Protein AF-A0A966R3Y2-F1 (afdb_monomer_lite)

Structure (mmCIF, N/CA/C/O backbone):
data_AF-A0A966R3Y2-F1
#
_entry.id   AF-A0A966R3Y2-F1
#
loop_
_atom_site.group_PDB
_atom_site.id
_atom_site.type_symbol
_atom_site.label_atom_id
_atom_site.label_alt_id
_atom_site.label_comp_id
_atom_site.label_asym_id
_atom_site.label_entity_id
_atom_site.label_seq_id
_atom_site.pdbx_PDB_ins_code
_atom_site.Cartn_x
_atom_site.Cartn_y
_atom_site.Cartn_z
_atom_site.occupancy
_atom_site.B_iso_or_equiv
_atom_site.auth_seq_id
_atom_site.auth_comp_id
_atom_site.auth_asym_id
_atom_site.auth_atom_id
_atom_site.pdbx_PDB_model_num
ATOM 1 N N . MET A 1 1 ? -14.633 0.703 38.670 1.00 47.56 1 MET A N 1
ATOM 2 C CA . MET A 1 1 ? -14.724 -0.173 37.484 1.00 47.56 1 MET A CA 1
ATOM 3 C C . MET A 1 1 ? -14.757 0.740 36.272 1.00 47.56 1 MET A C 1
ATOM 5 O O . MET A 1 1 ? -15.762 1.401 36.056 1.00 47.56 1 MET A O 1
ATOM 9 N N . SER A 1 2 ? -13.632 0.906 35.584 1.00 54.31 2 SER A N 1
ATOM 10 C CA . SER A 1 2 ? -13.563 1.697 34.354 1.00 54.31 2 SER A CA 1
ATOM 11 C C . SER A 1 2 ? -14.226 0.900 33.233 1.00 54.31 2 SER A C 1
ATOM 13 O O . SER A 1 2 ? -13.902 -0.268 33.028 1.00 54.31 2 SER A O 1
ATOM 15 N N . GLN A 1 3 ? -15.190 1.514 32.551 1.00 48.25 3 GLN A N 1
ATOM 16 C CA . GLN A 1 3 ? -15.801 0.936 31.357 1.00 48.25 3 GLN A CA 1
ATOM 17 C C . GLN A 1 3 ? -14.716 0.705 30.288 1.00 48.25 3 GLN A C 1
ATOM 19 O O . GLN A 1 3 ? -13.790 1.519 30.192 1.00 48.25 3 GLN A O 1
ATOM 24 N N . PRO A 1 4 ? -14.788 -0.383 29.500 1.00 54.94 4 PRO A N 1
ATOM 25 C CA . PRO A 1 4 ? -13.902 -0.557 28.358 1.00 54.94 4 PRO A CA 1
ATOM 26 C C . PRO A 1 4 ? -14.161 0.588 27.374 1.00 54.94 4 PRO A C 1
ATOM 28 O O . PRO A 1 4 ? -15.267 0.748 26.864 1.00 54.94 4 PRO A O 1
ATOM 31 N N . VAL A 1 5 ? -13.151 1.426 27.156 1.00 61.38 5 VAL A N 1
ATOM 32 C CA . VAL A 1 5 ? -13.202 2.483 26.145 1.00 61.38 5 VAL A CA 1
ATOM 33 C C . VAL A 1 5 ? -13.113 1.790 24.792 1.00 61.38 5 VAL A C 1
ATOM 35 O O . VAL A 1 5 ? -12.074 1.210 24.472 1.00 61.38 5 VAL A O 1
ATOM 38 N N . GLU A 1 6 ? -14.198 1.803 24.018 1.00 59.84 6 GLU A N 1
ATOM 39 C CA . GLU A 1 6 ? -14.140 1.298 22.649 1.00 59.84 6 GLU A CA 1
ATOM 40 C C . GLU A 1 6 ? -13.102 2.109 21.859 1.00 59.84 6 GLU A C 1
ATOM 42 O O . GLU A 1 6 ? -13.111 3.345 21.914 1.00 59.84 6 GLU A O 1
ATOM 47 N N . PRO A 1 7 ? -12.154 1.450 21.167 1.00 60.66 7 PRO A N 1
ATOM 48 C CA . PRO A 1 7 ? -11.123 2.161 20.434 1.00 60.66 7 PRO A CA 1
ATOM 49 C C . PRO A 1 7 ? -11.785 2.986 19.330 1.00 60.66 7 PRO A C 1
ATOM 51 O O 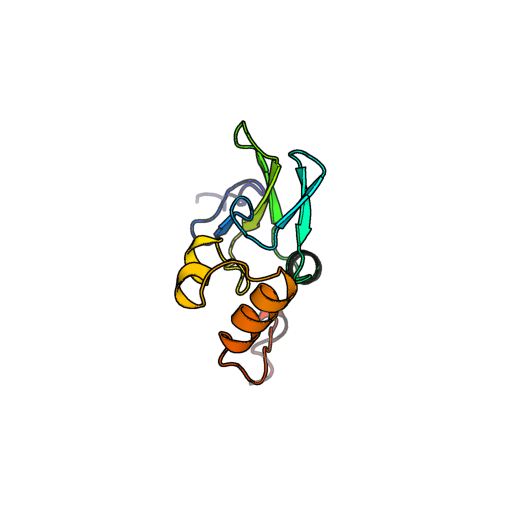. PRO A 1 7 ? -12.470 2.444 18.466 1.00 60.66 7 PRO A O 1
ATOM 54 N N . ASN A 1 8 ? -11.571 4.305 19.355 1.00 68.25 8 ASN A N 1
ATOM 55 C CA . ASN A 1 8 ? -12.058 5.198 18.308 1.00 68.25 8 ASN A CA 1
ATOM 56 C C . ASN A 1 8 ? -11.574 4.661 16.941 1.00 68.25 8 ASN A C 1
ATOM 58 O O . ASN A 1 8 ? -10.359 4.482 16.781 1.00 68.25 8 ASN A O 1
ATOM 62 N N . PRO A 1 9 ? -12.480 4.425 15.969 1.00 68.19 9 PRO A N 1
ATOM 63 C CA . PRO A 1 9 ? -12.156 3.801 14.682 1.00 68.19 9 PRO A CA 1
ATOM 64 C C . PRO A 1 9 ? -11.098 4.572 13.878 1.00 68.19 9 PRO A C 1
ATOM 66 O O . PRO A 1 9 ? -10.416 3.985 13.041 1.00 68.19 9 PRO A O 1
ATOM 69 N N . ASN A 1 10 ? -10.900 5.856 14.186 1.00 76.94 10 ASN A N 1
ATOM 70 C CA . ASN A 1 10 ? -9.913 6.729 13.553 1.00 76.94 10 ASN A CA 1
ATOM 71 C C . ASN A 1 10 ? -8.574 6.793 14.311 1.00 76.94 10 ASN A C 1
ATOM 73 O O . ASN A 1 10 ? -7.703 7.593 13.974 1.00 76.94 10 ASN A O 1
ATOM 77 N N . THR A 1 11 ? -8.373 5.958 15.335 1.00 89.75 11 THR A N 1
ATOM 78 C CA . THR A 1 11 ? -7.096 5.896 16.057 1.00 89.75 11 THR A CA 1
ATOM 79 C C . THR A 1 11 ? -6.090 5.055 15.285 1.00 89.75 11 THR A C 1
ATOM 81 O O . THR A 1 11 ? -6.253 3.843 15.116 1.00 89.75 11 THR A O 1
ATOM 84 N N . ILE A 1 12 ? -4.995 5.682 14.859 1.00 92.06 12 ILE A N 1
ATOM 85 C CA . ILE A 1 12 ? -3.879 4.980 14.227 1.00 92.06 12 ILE A CA 1
ATOM 86 C C . ILE A 1 12 ? -3.122 4.196 15.306 1.00 92.06 12 ILE A C 1
ATOM 88 O O . ILE A 1 12 ? -2.499 4.758 16.204 1.00 92.06 12 ILE A O 1
ATOM 92 N N . SER A 1 13 ? -3.170 2.870 15.221 1.00 91.62 13 SER A N 1
ATOM 93 C CA . SER A 1 13 ? -2.436 1.972 16.111 1.00 91.62 13 SER A CA 1
ATOM 94 C C . SER A 1 13 ? -0.927 2.085 15.890 1.00 91.62 13 SER A C 1
ATOM 96 O O . SER A 1 13 ? -0.450 2.427 14.809 1.00 91.62 13 SER A O 1
ATOM 98 N N . ARG A 1 14 ? -0.133 1.704 16.895 1.00 91.88 14 ARG A N 1
ATOM 99 C CA . ARG A 1 14 ? 1.336 1.677 16.787 1.00 91.88 14 ARG A CA 1
ATOM 100 C C . ARG A 1 14 ? 1.834 0.805 15.624 1.00 91.88 14 ARG A C 1
ATOM 102 O O . ARG A 1 14 ? 2.856 1.109 15.010 1.00 91.88 14 ARG A O 1
ATOM 109 N N . ILE A 1 15 ? 1.120 -0.276 15.311 1.00 91.62 15 ILE A N 1
ATOM 110 C CA . ILE A 1 15 ? 1.426 -1.159 14.184 1.00 91.62 15 ILE A CA 1
ATOM 111 C C . ILE A 1 15 ? 0.553 -0.749 13.004 1.00 91.62 15 ILE A C 1
ATOM 113 O O . ILE A 1 15 ? -0.528 -1.276 12.806 1.00 91.62 15 ILE A O 1
ATOM 117 N N . HIS A 1 16 ? 1.039 0.159 12.172 1.00 95.12 16 HIS A N 1
ATOM 118 C CA . HIS A 1 16 ? 0.327 0.549 10.958 1.00 95.12 16 HIS A CA 1
ATOM 119 C C . HIS A 1 16 ? 1.269 0.615 9.757 1.00 95.12 16 HIS A C 1
ATOM 121 O O . HIS A 1 16 ? 2.499 0.570 9.899 1.00 95.12 16 HIS A O 1
ATOM 127 N N . THR A 1 17 ? 0.691 0.724 8.566 1.00 96.44 17 THR A N 1
ATOM 128 C CA . THR A 1 17 ? 1.413 1.079 7.340 1.00 96.44 17 THR A CA 1
ATOM 129 C C . THR A 1 17 ? 0.699 2.226 6.653 1.00 96.44 17 THR A C 1
ATOM 131 O O . THR A 1 17 ? -0.427 2.044 6.202 1.00 96.44 17 THR A O 1
ATOM 134 N N . ALA A 1 18 ? 1.360 3.375 6.537 1.00 97.06 18 ALA A N 1
ATOM 135 C CA . ALA A 1 18 ? 0.893 4.468 5.695 1.00 97.06 18 ALA A CA 1
ATOM 136 C C . ALA A 1 18 ? 1.307 4.214 4.240 1.00 97.06 18 ALA A C 1
ATOM 138 O O . ALA A 1 18 ? 2.485 3.992 3.955 1.00 97.06 18 ALA A O 1
ATOM 139 N N . CYS A 1 19 ? 0.353 4.237 3.312 1.00 97.38 19 CYS A N 1
ATOM 140 C CA . CYS A 1 19 ? 0.622 3.983 1.899 1.00 97.38 19 CYS A CA 1
ATOM 141 C C . CYS A 1 19 ? 1.292 5.156 1.168 1.00 97.38 19 CYS A C 1
ATOM 143 O O . CYS A 1 19 ? 1.807 4.922 0.077 1.00 97.38 19 CYS A O 1
ATOM 145 N N . LYS A 1 20 ? 1.349 6.356 1.771 1.00 96.88 20 LYS A N 1
ATOM 146 C CA . LYS A 1 20 ? 1.808 7.612 1.146 1.00 96.88 20 LYS A CA 1
ATOM 147 C C . LYS A 1 20 ? 3.052 7.483 0.261 1.00 96.88 20 LYS A C 1
ATOM 149 O O . LYS A 1 20 ? 3.091 7.988 -0.855 1.00 96.88 20 LYS A O 1
ATOM 154 N N . GLU A 1 21 ? 4.086 6.826 0.774 1.00 96.62 21 GLU A N 1
ATOM 155 C CA . GLU A 1 21 ? 5.398 6.740 0.114 1.00 96.62 21 GLU A CA 1
ATOM 156 C C . GLU A 1 21 ? 5.640 5.392 -0.579 1.00 96.62 21 GLU A C 1
ATOM 158 O O . GLU A 1 21 ? 6.766 5.064 -0.964 1.00 96.62 21 GLU A O 1
ATOM 163 N N . CYS A 1 22 ? 4.599 4.570 -0.701 1.00 97.69 22 CYS A N 1
ATOM 164 C CA . CYS A 1 22 ? 4.699 3.290 -1.375 1.00 97.69 22 CYS A CA 1
ATOM 165 C C . CYS A 1 22 ? 4.810 3.507 -2.885 1.00 97.69 22 CYS A C 1
ATOM 167 O O . CYS A 1 22 ? 3.942 4.132 -3.487 1.00 97.69 22 CYS A O 1
ATOM 169 N N . VAL A 1 23 ? 5.812 2.902 -3.524 1.00 97.12 23 VAL A N 1
ATOM 170 C CA . VAL A 1 23 ? 5.969 2.944 -4.990 1.00 97.12 23 VAL A CA 1
ATOM 171 C C . VAL A 1 23 ? 4.788 2.314 -5.736 1.00 97.12 23 VAL A C 1
ATOM 173 O O . VAL A 1 23 ? 4.570 2.593 -6.908 1.00 97.12 23 VAL A O 1
ATOM 176 N N . PHE A 1 24 ? 4.036 1.446 -5.059 1.00 97.50 24 PHE A N 1
ATOM 177 C CA . PHE A 1 24 ? 2.887 0.744 -5.620 1.00 97.50 24 PHE A CA 1
ATOM 178 C C . PHE A 1 24 ? 1.556 1.421 -5.288 1.00 97.50 24 PHE A C 1
ATOM 180 O O . PHE A 1 24 ? 0.514 0.830 -5.557 1.00 97.50 24 PHE A O 1
ATOM 187 N N . ALA A 1 25 ? 1.550 2.583 -4.632 1.00 97.50 25 ALA A N 1
ATOM 188 C CA . ALA A 1 25 ? 0.319 3.330 -4.408 1.00 97.50 25 ALA A CA 1
ATOM 189 C C . ALA A 1 25 ? -0.103 4.023 -5.710 1.00 97.50 25 ALA A C 1
ATOM 191 O O . ALA A 1 25 ? 0.692 4.724 -6.332 1.00 97.50 25 ALA A O 1
ATOM 192 N N . LEU A 1 26 ? -1.354 3.805 -6.117 1.00 97.44 26 LEU A N 1
ATOM 193 C CA . LEU A 1 26 ? -1.945 4.458 -7.281 1.00 97.44 26 LEU A CA 1
ATOM 194 C C . LEU A 1 26 ? -2.599 5.753 -6.848 1.00 97.44 26 LEU A C 1
ATOM 196 O O . LEU A 1 26 ? -3.453 5.723 -5.962 1.00 97.44 26 LEU A O 1
ATOM 200 N N . TYR A 1 27 ? -2.229 6.849 -7.496 1.00 97.19 27 TYR A N 1
ATOM 201 C CA . TYR A 1 27 ? -2.781 8.171 -7.242 1.00 97.19 27 TYR A CA 1
ATOM 202 C C . TYR A 1 27 ? -3.515 8.685 -8.474 1.00 97.19 27 TYR A C 1
ATOM 204 O O . TYR A 1 27 ? -3.008 8.567 -9.588 1.00 97.19 27 TYR A O 1
ATOM 212 N N . ASN A 1 28 ? -4.687 9.268 -8.246 1.00 97.19 28 ASN A N 1
ATOM 213 C CA . ASN A 1 28 ? -5.296 10.219 -9.161 1.00 97.19 28 ASN A CA 1
ATOM 214 C C . ASN A 1 28 ? -5.086 11.605 -8.543 1.00 97.19 28 ASN A C 1
ATOM 216 O O . ASN A 1 28 ?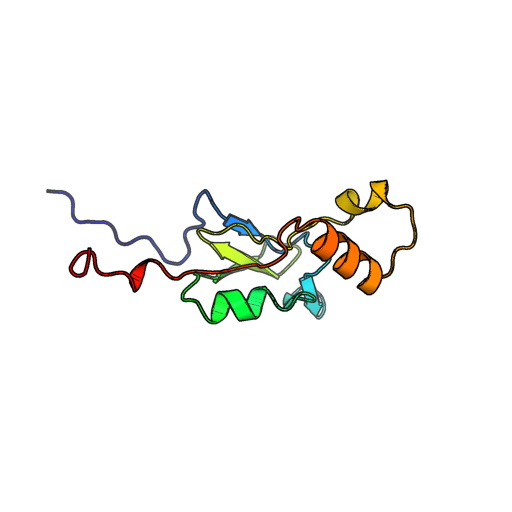 -5.586 11.871 -7.450 1.00 97.19 28 ASN A O 1
ATOM 220 N N . ASP A 1 29 ? -4.260 12.431 -9.178 1.00 95.94 29 ASP A N 1
ATOM 221 C CA . ASP A 1 29 ? -3.718 13.665 -8.603 1.00 95.94 29 ASP A CA 1
ATOM 222 C C . ASP A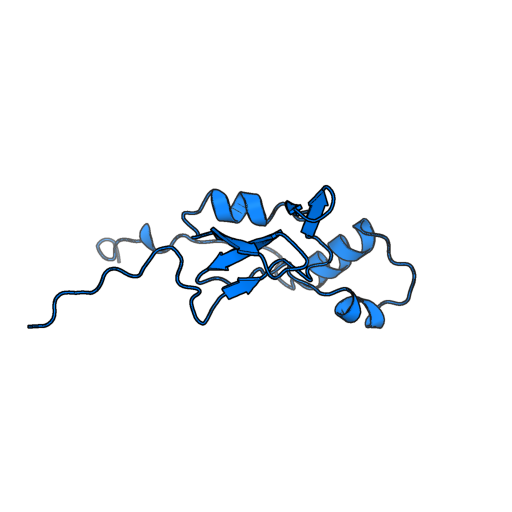 1 29 ? -3.068 13.449 -7.221 1.00 95.94 29 ASP A C 1
ATOM 224 O O . ASP A 1 29 ? -1.979 12.877 -7.107 1.00 95.94 29 ASP A O 1
ATOM 228 N N . LYS A 1 30 ? -3.729 13.912 -6.156 1.00 96.50 30 LYS A N 1
ATOM 229 C CA . LYS A 1 30 ? -3.263 13.840 -4.763 1.00 96.50 30 LYS A CA 1
ATOM 230 C C . LYS A 1 30 ? -3.944 12.744 -3.952 1.00 96.50 30 LYS A C 1
ATOM 232 O O . LYS A 1 30 ? -3.518 12.484 -2.826 1.00 96.50 30 LYS A O 1
ATOM 237 N N . THR A 1 31 ? -4.945 12.081 -4.520 1.00 97.75 31 THR A N 1
ATOM 238 C CA . THR A 1 31 ? -5.765 11.097 -3.819 1.00 97.75 31 THR A CA 1
ATOM 239 C C . THR A 1 31 ? -5.369 9.692 -4.225 1.00 97.75 31 THR A C 1
ATOM 241 O O . THR A 1 31 ? -5.348 9.341 -5.408 1.00 97.75 31 THR A O 1
ATOM 244 N N . GLN A 1 32 ? -5.030 8.863 -3.240 1.00 98.06 32 GLN A N 1
ATOM 245 C CA . GLN A 1 32 ? -4.750 7.462 -3.490 1.00 98.06 32 GLN A CA 1
ATOM 246 C C . GLN A 1 32 ? -6.045 6.743 -3.876 1.00 98.06 32 GLN A C 1
ATOM 248 O O . GLN A 1 32 ? -6.981 6.668 -3.089 1.00 98.06 32 GLN A O 1
ATOM 253 N N . VAL A 1 33 ? -6.068 6.146 -5.063 1.00 97.12 33 VAL A N 1
ATOM 254 C CA . VAL A 1 33 ? -7.224 5.407 -5.594 1.00 97.12 33 VAL A CA 1
ATOM 255 C C . VAL A 1 33 ? -7.021 3.893 -5.569 1.00 97.12 33 VAL A C 1
ATOM 257 O O . VAL A 1 33 ? -7.976 3.138 -5.724 1.00 97.12 33 VAL A O 1
ATOM 260 N N . GLY A 1 34 ? -5.790 3.413 -5.353 1.00 96.56 34 GLY A N 1
ATOM 261 C CA . GLY 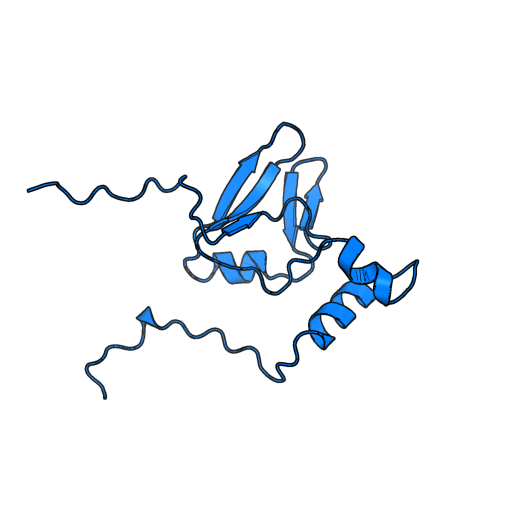A 1 34 ? -5.531 1.975 -5.377 1.00 96.56 34 GLY A CA 1
ATOM 262 C C . GLY A 1 34 ? -4.112 1.536 -5.033 1.00 96.56 34 GLY A C 1
ATOM 263 O O . GLY A 1 34 ? -3.313 2.268 -4.434 1.00 96.56 34 GLY A O 1
ATOM 264 N N . CYS A 1 35 ? -3.809 0.290 -5.401 1.00 97.12 35 CYS A N 1
ATOM 265 C CA . CYS A 1 35 ? -2.505 -0.332 -5.218 1.00 97.12 35 CYS A CA 1
ATOM 266 C C . CYS A 1 35 ? -2.153 -1.251 -6.394 1.00 97.12 35 CYS A C 1
ATOM 268 O O . CYS A 1 35 ? -2.857 -2.219 -6.661 1.00 97.12 35 CYS A O 1
ATOM 270 N N . GLU A 1 36 ? -0.996 -1.026 -7.005 1.00 96.38 36 GLU A N 1
ATOM 271 C CA . GLU A 1 36 ? -0.457 -1.788 -8.138 1.00 96.38 36 GLU A CA 1
ATOM 272 C C . GLU A 1 36 ? -0.186 -3.271 -7.841 1.00 96.38 36 GLU A C 1
ATOM 274 O O . GLU A 1 36 ? -0.114 -4.100 -8.747 1.00 96.38 36 GLU A O 1
ATOM 279 N N . MET A 1 37 ? -0.034 -3.632 -6.564 1.00 93.56 37 MET A N 1
ATOM 280 C CA . MET A 1 37 ? 0.089 -5.031 -6.133 1.00 93.56 37 MET A CA 1
ATOM 281 C C . MET A 1 37 ? -1.266 -5.684 -5.803 1.00 93.56 37 MET A C 1
ATOM 283 O O . MET A 1 37 ? -1.300 -6.847 -5.394 1.00 93.56 37 MET A O 1
ATOM 287 N N . GLY A 1 38 ? -2.374 -4.936 -5.874 1.00 93.44 38 GLY A N 1
ATOM 288 C CA . GLY A 1 38 ? -3.711 -5.394 -5.477 1.00 93.44 38 GLY A CA 1
ATOM 289 C C . GLY A 1 38 ? -3.834 -5.771 -3.993 1.00 93.44 38 GLY A C 1
ATOM 290 O O . GLY A 1 38 ? -4.780 -6.444 -3.592 1.00 93.44 38 GLY A O 1
ATOM 291 N N . LEU A 1 39 ? -2.858 -5.402 -3.153 1.00 92.19 39 LEU A N 1
ATOM 292 C CA . LEU A 1 39 ? -2.844 -5.775 -1.733 1.00 92.19 39 LEU A CA 1
ATOM 293 C C . LEU A 1 39 ? -3.875 -4.988 -0.922 1.00 92.19 39 LEU A C 1
ATOM 295 O O . LEU A 1 39 ? -4.440 -5.533 0.020 1.00 92.19 39 LEU A O 1
ATOM 299 N N . LEU A 1 40 ? -4.138 -3.733 -1.297 1.00 93.12 40 LEU A N 1
ATOM 300 C CA . LEU A 1 40 ? -5.125 -2.894 -0.619 1.00 93.12 40 LEU A CA 1
ATOM 301 C C . LEU A 1 40 ? -6.519 -3.539 -0.646 1.00 93.12 40 LEU A C 1
ATOM 303 O O . LEU A 1 40 ? -7.139 -3.684 0.404 1.00 93.12 40 LEU A O 1
ATOM 307 N N . ASP A 1 41 ? -6.963 -4.013 -1.811 1.00 91.88 41 ASP A N 1
ATOM 308 C CA . ASP A 1 41 ? -8.271 -4.663 -1.962 1.00 91.88 41 ASP A CA 1
ATOM 309 C C . ASP A 1 41 ? -8.329 -6.006 -1.226 1.00 91.88 41 ASP A C 1
ATOM 311 O O . ASP A 1 41 ? -9.320 -6.329 -0.567 1.00 91.88 41 ASP A O 1
ATOM 315 N N . LYS A 1 42 ? -7.220 -6.758 -1.230 1.00 90.06 42 LYS A N 1
ATOM 316 C CA . LYS A 1 42 ? -7.092 -7.976 -0.416 1.00 90.06 42 LYS A CA 1
ATOM 317 C C . LYS A 1 42 ? -7.264 -7.675 1.073 1.00 90.06 42 LYS A C 1
ATOM 319 O O . LYS A 1 42 ? -7.945 -8.437 1.756 1.00 90.06 42 LYS A O 1
ATOM 324 N N . TYR A 1 43 ? -6.705 -6.576 1.582 1.00 90.06 43 TYR A N 1
ATOM 325 C CA . TYR A 1 43 ? -6.895 -6.177 2.979 1.00 90.06 43 TYR A CA 1
ATOM 326 C C . TYR A 1 43 ? -8.322 -5.696 3.272 1.00 90.06 43 TYR A C 1
ATOM 328 O O . TYR A 1 43 ? -8.873 -6.108 4.293 1.00 90.06 43 TYR A O 1
ATOM 336 N N . LYS A 1 44 ? -8.950 -4.930 2.364 1.00 86.62 44 LYS A N 1
ATOM 337 C CA . LYS A 1 44 ? -10.370 -4.534 2.469 1.00 86.62 44 LYS A CA 1
ATOM 338 C C . LYS A 1 44 ? -11.286 -5.752 2.648 1.00 86.62 44 LYS A C 1
ATOM 340 O O . LYS A 1 44 ? -12.166 -5.739 3.497 1.00 86.62 44 LYS A O 1
ATOM 345 N N . SER A 1 45 ? -11.024 -6.845 1.926 1.00 84.31 45 SER A N 1
ATOM 346 C CA . SER A 1 45 ? -11.825 -8.081 2.007 1.00 84.31 45 SER A CA 1
ATOM 347 C C . SER A 1 45 ? -11.680 -8.889 3.313 1.00 84.31 45 SER A C 1
ATOM 349 O O . SER A 1 45 ? -12.372 -9.891 3.492 1.00 84.31 45 SER A O 1
ATOM 351 N N . LYS A 1 46 ? -10.759 -8.514 4.214 1.00 77.94 46 LYS A N 1
ATOM 352 C CA . LYS A 1 46 ? -10.340 -9.323 5.378 1.00 77.94 46 LYS A CA 1
ATOM 353 C C . LYS A 1 46 ? -10.515 -8.605 6.719 1.00 77.94 46 LYS A C 1
ATOM 355 O O . LYS A 1 46 ? -9.677 -8.788 7.601 1.00 77.94 46 LYS A O 1
ATOM 360 N N . ASP A 1 47 ? -11.555 -7.780 6.861 1.00 76.50 47 ASP A N 1
ATOM 361 C CA . ASP A 1 47 ? -11.877 -7.077 8.120 1.00 76.50 47 ASP A CA 1
ATOM 362 C C . ASP A 1 47 ? -10.678 -6.271 8.676 1.00 76.50 47 ASP A C 1
ATOM 364 O O . ASP A 1 47 ? -10.461 -6.146 9.878 1.00 76.50 47 ASP A O 1
ATOM 368 N N . THR A 1 48 ? -9.806 -5.782 7.783 1.00 82.69 48 THR A N 1
ATOM 369 C CA . THR A 1 48 ? -8.684 -4.923 8.175 1.00 82.69 48 THR A CA 1
ATOM 370 C C . THR A 1 48 ? -9.175 -3.486 8.200 1.00 82.69 48 THR A C 1
ATOM 372 O O . THR A 1 48 ? -9.649 -2.984 7.184 1.00 82.69 48 THR A O 1
ATOM 375 N N . THR A 1 49 ? -9.015 -2.810 9.336 1.00 90.62 49 THR A N 1
ATOM 376 C CA . THR A 1 49 ? -9.319 -1.384 9.46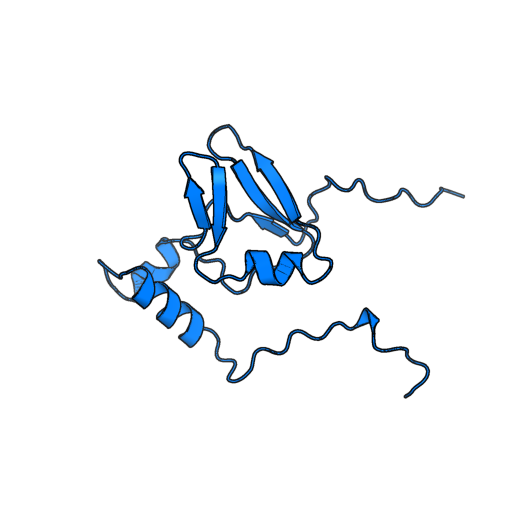2 1.00 90.62 49 THR A CA 1
ATOM 377 C C . THR A 1 49 ? -8.384 -0.578 8.563 1.00 90.62 49 THR A C 1
ATOM 379 O O . THR A 1 49 ? -7.165 -0.564 8.759 1.00 90.62 49 THR A O 1
ATOM 382 N N . ILE A 1 50 ? -8.957 0.080 7.561 1.00 93.44 50 ILE A N 1
ATOM 383 C CA . ILE A 1 50 ? -8.248 0.970 6.647 1.00 93.44 50 ILE A CA 1
ATOM 384 C C . ILE A 1 50 ? -8.756 2.377 6.915 1.00 93.44 50 ILE A C 1
ATOM 386 O O . ILE A 1 50 ? -9.954 2.622 6.827 1.00 93.44 50 ILE A O 1
ATOM 390 N N . ILE A 1 51 ? -7.840 3.267 7.278 1.00 95.19 51 ILE A N 1
ATOM 391 C CA . ILE A 1 51 ? -8.138 4.661 7.605 1.00 95.19 51 ILE A CA 1
ATOM 392 C C . ILE A 1 51 ? -7.732 5.520 6.411 1.00 95.19 51 ILE A C 1
ATOM 394 O O . ILE A 1 51 ? -6.646 5.340 5.859 1.00 95.19 51 ILE A O 1
ATOM 398 N N . GLU A 1 52 ? -8.594 6.447 6.020 1.00 95.50 52 GLU A N 1
ATOM 399 C CA . GLU A 1 52 ? -8.263 7.512 5.075 1.00 95.50 52 GLU A CA 1
ATOM 400 C C . GLU A 1 52 ? -7.577 8.644 5.840 1.00 95.50 52 GLU A C 1
ATOM 402 O O . GLU A 1 52 ? -8.074 9.103 6.868 1.00 95.50 52 GLU A O 1
ATOM 407 N N . ALA A 1 53 ? -6.398 9.052 5.382 1.00 95.44 53 ALA A N 1
ATOM 408 C CA . ALA A 1 53 ? -5.593 10.079 6.024 1.00 95.44 53 ALA A CA 1
ATOM 409 C C . ALA A 1 53 ? -5.160 11.134 5.009 1.00 95.44 53 ALA A C 1
ATOM 411 O O . ALA A 1 53 ? -4.946 10.828 3.838 1.00 95.44 53 ALA A O 1
ATOM 412 N N . TYR A 1 54 ? -4.991 12.361 5.489 1.00 95.81 54 TYR A N 1
ATOM 413 C CA . TYR A 1 54 ? -4.510 13.499 4.719 1.00 95.81 54 TYR A CA 1
ATOM 414 C C . TYR A 1 54 ? -3.419 14.216 5.510 1.00 95.81 54 TYR A C 1
ATOM 416 O O . TYR A 1 54 ? -3.571 14.420 6.714 1.00 95.81 54 TYR A O 1
ATOM 424 N N . ASP A 1 55 ? -2.325 14.585 4.847 1.00 93.62 55 ASP A N 1
ATOM 425 C CA . ASP A 1 55 ? -1.189 15.262 5.482 1.00 93.62 55 ASP A CA 1
ATOM 426 C C . ASP A 1 55 ? -0.793 16.571 4.790 1.00 93.62 55 ASP A C 1
ATOM 428 O O . ASP A 1 55 ? 0.388 16.857 4.620 1.00 93.62 55 ASP A O 1
ATOM 432 N N . GLU A 1 56 ? -1.790 17.352 4.364 1.00 94.50 56 GLU A N 1
ATOM 433 C CA . GLU A 1 56 ? -1.643 18.644 3.657 1.00 94.50 56 GLU A CA 1
ATOM 434 C C . GLU A 1 56 ? -1.077 18.543 2.229 1.00 94.50 56 GLU A C 1
ATOM 436 O O . GLU A 1 56 ? -1.237 19.456 1.416 1.00 94.50 56 GLU A O 1
ATOM 441 N N . ASP A 1 57 ? -0.466 17.410 1.888 1.00 94.81 57 ASP A N 1
ATOM 442 C CA . ASP A 1 57 ? 0.058 17.118 0.560 1.00 94.81 57 ASP A CA 1
ATOM 443 C C . ASP A 1 57 ? -0.823 16.107 -0.181 1.00 94.81 57 ASP A C 1
ATOM 445 O O . ASP A 1 57 ? -1.294 16.403 -1.284 1.00 94.81 57 ASP A O 1
ATOM 449 N N . LYS A 1 58 ? -1.070 14.933 0.419 1.00 96.56 58 LYS A N 1
ATOM 450 C CA . LYS A 1 58 ? -1.763 13.812 -0.237 1.00 96.56 58 LYS A CA 1
ATOM 451 C C . LYS A 1 58 ? -2.800 13.163 0.661 1.00 96.56 58 LYS A C 1
ATOM 453 O O . LYS A 1 58 ? -2.617 13.085 1.872 1.00 96.56 58 LYS A O 1
ATOM 458 N N . GLU A 1 59 ? -3.834 12.613 0.036 1.00 97.88 59 GLU A N 1
ATOM 459 C CA . GLU A 1 59 ? -4.787 11.704 0.670 1.00 97.88 59 GLU A CA 1
ATOM 460 C C . GLU A 1 59 ? -4.355 10.262 0.398 1.00 97.88 59 GLU A C 1
ATOM 462 O O . GLU A 1 59 ? -4.078 9.878 -0.742 1.00 97.88 59 GLU A O 1
ATOM 467 N N . PHE A 1 60 ? -4.245 9.448 1.440 1.00 97.88 60 PHE A N 1
ATOM 468 C CA . PHE A 1 60 ? -3.727 8.090 1.339 1.00 97.88 60 PHE A CA 1
ATOM 469 C C . PHE A 1 60 ? -4.352 7.158 2.364 1.00 97.88 60 PHE A C 1
ATOM 471 O O . PHE A 1 60 ? -4.893 7.568 3.388 1.00 97.88 60 PHE A O 1
ATOM 478 N N . TYR A 1 61 ? -4.223 5.863 2.099 1.00 97.19 61 TYR A N 1
ATOM 479 C CA . TYR A 1 61 ? -4.714 4.839 3.004 1.00 97.19 61 TYR A CA 1
ATOM 480 C C . TYR A 1 61 ? -3.674 4.484 4.068 1.00 97.19 61 TYR A C 1
ATOM 482 O O . TYR A 1 61 ? -2.476 4.348 3.798 1.00 97.19 61 TYR A O 1
ATOM 490 N N . ILE A 1 62 ? -4.149 4.263 5.287 1.00 96.56 62 ILE A N 1
ATOM 491 C CA . ILE A 1 62 ? -3.392 3.682 6.389 1.00 96.56 62 ILE A CA 1
ATOM 492 C C . ILE A 1 62 ? -3.988 2.314 6.692 1.00 96.56 62 ILE A C 1
ATOM 494 O O . ILE A 1 62 ? -5.135 2.197 7.117 1.00 96.56 62 ILE A O 1
ATOM 498 N N . LEU A 1 63 ? -3.188 1.263 6.513 1.00 94.69 63 LEU A N 1
ATOM 499 C CA . LEU A 1 63 ? -3.537 -0.065 7.005 1.00 94.69 63 LEU A CA 1
ATOM 500 C C . LEU A 1 63 ? -3.294 -0.095 8.511 1.00 94.69 63 LEU A C 1
ATOM 502 O O . LEU A 1 63 ? -2.138 -0.104 8.951 1.00 94.69 63 LEU A O 1
ATOM 506 N N . ASN A 1 64 ? -4.364 -0.095 9.297 1.00 93.06 64 ASN A N 1
ATOM 507 C CA . ASN A 1 64 ? -4.272 -0.092 10.746 1.00 93.06 64 ASN A CA 1
ATOM 508 C C . ASN A 1 64 ? -4.088 -1.519 11.291 1.00 93.06 64 ASN A C 1
ATOM 510 O O . ASN A 1 64 ? -4.569 -2.492 10.710 1.00 93.06 64 ASN A O 1
ATOM 514 N N . ASN A 1 65 ? -3.356 -1.649 12.397 1.00 89.56 65 ASN A N 1
ATOM 515 C CA . ASN A 1 65 ? -2.987 -2.913 13.040 1.00 89.56 65 ASN A CA 1
ATOM 516 C C . ASN A 1 65 ? -2.318 -3.938 12.097 1.00 89.56 65 ASN A C 1
ATOM 518 O O . ASN A 1 65 ? -2.447 -5.152 12.270 1.00 89.56 65 ASN A O 1
ATOM 522 N N . ARG A 1 66 ? -1.629 -3.468 11.046 1.00 89.31 66 ARG A N 1
ATOM 523 C CA . ARG A 1 66 ? -1.062 -4.339 10.010 1.00 89.31 66 ARG A CA 1
ATOM 524 C C . ARG A 1 66 ? 0.180 -3.752 9.340 1.00 89.31 66 ARG A C 1
ATOM 526 O O . ARG A 1 66 ? 0.293 -2.550 9.092 1.00 89.31 66 ARG A O 1
ATOM 533 N N . LYS A 1 67 ? 1.110 -4.640 8.976 1.00 92.44 67 LYS A N 1
ATOM 534 C CA . LYS A 1 67 ? 2.221 -4.340 8.065 1.00 92.44 67 LYS A CA 1
ATOM 535 C C . LYS A 1 67 ? 1.905 -4.827 6.652 1.00 92.44 67 LYS A C 1
ATOM 537 O O . LYS A 1 67 ? 1.629 -6.009 6.455 1.00 92.44 67 LYS A O 1
ATOM 542 N N . CYS A 1 68 ? 1.936 -3.921 5.674 1.00 93.19 68 CYS A N 1
ATOM 543 C CA . CYS A 1 68 ? 1.838 -4.308 4.268 1.00 93.19 68 CYS A CA 1
ATOM 544 C C . CYS A 1 68 ? 3.150 -4.961 3.839 1.00 93.19 68 CYS A C 1
ATOM 546 O O . CYS A 1 68 ? 4.201 -4.322 3.830 1.00 93.19 68 CYS A O 1
ATOM 548 N N . ILE A 1 69 ? 3.082 -6.216 3.422 1.00 91.62 69 ILE A N 1
ATOM 549 C CA . ILE A 1 69 ? 4.249 -6.965 2.940 1.00 91.62 69 ILE A CA 1
ATOM 550 C C . ILE A 1 69 ? 4.869 -6.345 1.678 1.00 91.62 69 ILE A C 1
ATOM 552 O O . ILE A 1 69 ? 6.088 -6.377 1.507 1.00 91.62 69 ILE A O 1
ATOM 556 N N . GLY A 1 70 ? 4.036 -5.741 0.825 1.00 93.56 70 GLY A N 1
ATOM 557 C CA . GLY A 1 70 ? 4.434 -5.144 -0.448 1.00 93.56 70 GLY A CA 1
ATOM 558 C C . GLY A 1 70 ? 4.883 -3.694 -0.340 1.00 93.56 70 GLY A C 1
ATOM 559 O O . GLY A 1 70 ? 5.377 -3.147 -1.317 1.00 93.56 70 GLY A O 1
ATOM 560 N N . PHE A 1 71 ? 4.748 -3.055 0.827 1.00 96.12 71 PHE A N 1
ATOM 561 C CA . PHE A 1 71 ? 5.158 -1.662 0.978 1.00 96.12 71 PHE A CA 1
ATOM 562 C C . PHE A 1 71 ? 6.659 -1.511 0.732 1.00 96.12 71 PHE A C 1
ATOM 564 O O . PHE A 1 71 ? 7.470 -2.107 1.444 1.00 96.12 71 PHE A O 1
ATOM 571 N N . ARG A 1 72 ? 7.035 -0.686 -0.246 1.00 96.00 72 ARG A N 1
ATOM 572 C CA . ARG A 1 72 ? 8.424 -0.306 -0.522 1.00 96.00 72 ARG A CA 1
ATOM 573 C C . ARG A 1 72 ? 8.474 1.145 -0.978 1.00 96.00 72 ARG A C 1
ATOM 575 O O . ARG A 1 72 ? 7.674 1.550 -1.816 1.00 96.00 72 ARG A O 1
ATOM 582 N N . LYS A 1 73 ? 9.447 1.899 -0.464 1.00 96.38 73 LYS A N 1
ATOM 583 C CA . LYS A 1 73 ? 9.825 3.201 -1.028 1.00 96.38 73 LYS A CA 1
ATOM 584 C C . LYS A 1 73 ? 10.701 2.986 -2.262 1.00 96.38 73 LYS A C 1
ATOM 586 O O . LYS A 1 73 ? 11.374 1.958 -2.358 1.00 96.38 73 LYS A O 1
ATOM 591 N N . ASN A 1 74 ? 10.767 3.978 -3.152 1.00 93.56 74 ASN A N 1
ATOM 592 C CA . ASN A 1 74 ? 11.669 3.936 -4.313 1.00 93.56 74 ASN A CA 1
ATOM 593 C C . ASN A 1 74 ? 13.131 3.652 -3.917 1.00 93.56 74 ASN A C 1
ATOM 595 O O . ASN A 1 74 ? 13.791 2.866 -4.587 1.00 93.56 74 ASN A O 1
ATOM 599 N N . SER A 1 75 ? 13.594 4.174 -2.776 1.00 94.19 75 SER A N 1
ATOM 600 C CA . SER A 1 75 ? 14.961 3.959 -2.277 1.00 94.19 75 SER A CA 1
ATOM 601 C C . SER A 1 75 ? 15.338 2.492 -2.041 1.00 94.19 75 SER A C 1
ATOM 603 O O . SER A 1 75 ? 16.515 2.145 -2.093 1.00 94.19 75 SER A O 1
ATOM 605 N N . TRP A 1 76 ? 14.366 1.602 -1.811 1.00 94.19 76 TRP A N 1
ATOM 606 C CA . TRP A 1 76 ? 14.639 0.170 -1.649 1.00 94.19 76 TRP A CA 1
ATOM 607 C C . TRP A 1 76 ? 15.162 -0.477 -2.939 1.00 94.19 76 TRP A C 1
ATOM 609 O O . TRP A 1 76 ? 15.854 -1.497 -2.877 1.00 94.19 76 TRP A O 1
ATOM 619 N N . PHE A 1 77 ? 14.835 0.106 -4.095 1.00 95.19 77 PHE A N 1
ATOM 620 C CA . PHE A 1 77 ? 15.189 -0.426 -5.406 1.00 95.19 77 PHE A CA 1
ATOM 621 C C . PHE A 1 77 ? 16.579 -0.004 -5.884 1.00 95.19 77 PHE A C 1
ATOM 623 O O . PHE A 1 77 ? 17.112 -0.660 -6.770 1.00 95.19 77 PHE A O 1
ATOM 630 N N . ASN A 1 78 ? 17.211 0.985 -5.244 1.00 93.44 78 ASN A N 1
ATOM 631 C CA . ASN A 1 78 ? 18.532 1.504 -5.628 1.00 93.44 78 ASN A CA 1
ATOM 632 C C . ASN A 1 78 ? 19.621 0.414 -5.694 1.00 93.44 78 ASN A C 1
ATOM 634 O O . ASN A 1 78 ? 20.587 0.532 -6.436 1.00 93.44 78 ASN A O 1
ATOM 638 N N . LYS A 1 79 ? 19.461 -0.685 -4.946 1.00 92.38 79 LYS A N 1
ATOM 639 C CA . LYS A 1 79 ? 20.382 -1.837 -4.952 1.00 92.38 79 LYS A CA 1
ATOM 640 C C . LYS A 1 79 ? 20.307 -2.719 -6.207 1.00 92.38 79 LYS A C 1
ATOM 642 O O . LYS A 1 79 ? 21.123 -3.621 -6.349 1.00 92.38 79 LYS A O 1
ATOM 647 N N . PHE A 1 80 ? 19.307 -2.518 -7.062 1.00 91.50 80 PHE A N 1
ATOM 648 C CA . PHE A 1 80 ? 19.096 -3.292 -8.289 1.00 91.50 80 PHE A CA 1
ATOM 649 C C . PHE A 1 80 ? 19.439 -2.495 -9.557 1.00 91.50 80 PHE A C 1
ATOM 651 O O . PHE A 1 80 ? 19.254 -3.014 -10.654 1.00 91.50 80 PHE A O 1
ATOM 658 N N . GLY A 1 81 ? 19.944 -1.266 -9.405 1.00 89.56 81 GLY A N 1
ATOM 659 C CA . GLY A 1 81 ? 20.239 -0.348 -10.503 1.00 89.56 81 GLY A CA 1
ATOM 660 C C . GLY A 1 81 ? 19.127 0.668 -10.766 1.00 89.56 81 GLY A C 1
ATOM 661 O O . GLY A 1 81 ? 18.076 0.664 -10.118 1.00 89.56 81 GLY A O 1
ATOM 662 N N . ASP A 1 82 ? 19.393 1.551 -11.725 1.00 86.88 82 ASP A N 1
ATOM 663 C CA . ASP A 1 82 ? 18.489 2.624 -12.137 1.00 86.88 82 ASP A CA 1
ATOM 664 C C . ASP A 1 82 ? 17.506 2.163 -13.229 1.00 86.88 82 ASP A C 1
ATOM 666 O O . ASP A 1 82 ? 17.663 1.102 -13.831 1.00 86.88 82 ASP 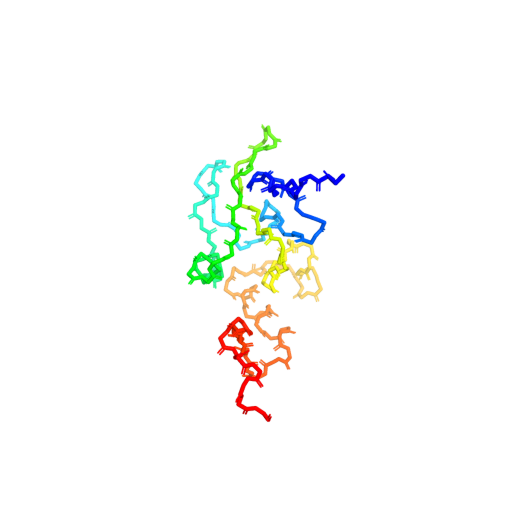A O 1
ATOM 670 N N . ASN A 1 83 ? 16.488 2.984 -13.507 1.00 86.94 83 ASN A N 1
ATOM 671 C CA . ASN A 1 83 ? 15.526 2.807 -14.610 1.00 86.94 83 ASN A CA 1
ATOM 672 C C . ASN A 1 83 ? 14.647 1.543 -14.564 1.00 86.94 83 ASN A C 1
ATOM 674 O O . ASN A 1 83 ? 14.103 1.130 -15.585 1.00 86.94 83 ASN A O 1
ATOM 678 N N . LEU A 1 84 ? 14.445 0.954 -13.383 1.00 92.25 84 LEU A N 1
ATOM 679 C CA . LEU A 1 84 ? 13.518 -0.169 -13.212 1.00 92.25 84 LEU A CA 1
ATOM 680 C C . LEU A 1 84 ? 12.079 0.248 -13.516 1.00 92.25 84 LEU A C 1
ATOM 682 O O . LEU A 1 84 ? 11.548 1.188 -12.905 1.00 92.25 84 LEU A O 1
ATOM 686 N N . THR A 1 85 ? 11.427 -0.507 -14.396 1.00 95.25 85 THR A N 1
ATOM 687 C CA . THR A 1 85 ? 10.003 -0.338 -14.672 1.00 95.25 85 THR A CA 1
ATOM 688 C C . THR A 1 85 ? 9.174 -0.738 -13.453 1.00 95.25 85 THR A C 1
ATOM 690 O O . THR A 1 85 ? 9.637 -1.413 -12.528 1.00 95.25 85 THR A O 1
ATOM 693 N N . LEU A 1 86 ? 7.906 -0.333 -13.428 1.00 93.81 86 LEU A N 1
ATOM 694 C CA . LEU A 1 86 ? 6.994 -0.747 -12.365 1.00 93.81 86 LEU A CA 1
ATOM 695 C C . LEU A 1 86 ? 6.838 -2.277 -12.305 1.00 93.81 86 LEU A C 1
ATOM 697 O O . LEU A 1 86 ? 6.735 -2.833 -11.212 1.00 93.81 86 LEU A O 1
ATOM 701 N N . GLN A 1 87 ? 6.856 -2.946 -13.461 1.00 94.00 87 GLN A N 1
ATOM 702 C CA . GLN A 1 87 ? 6.774 -4.400 -13.550 1.00 94.00 87 GLN A CA 1
ATOM 703 C C . GLN A 1 87 ? 8.018 -5.062 -12.943 1.00 94.00 87 GLN A C 1
ATOM 705 O O . GLN A 1 87 ? 7.875 -5.915 -12.068 1.00 94.00 87 GLN A O 1
ATOM 710 N N . ASP A 1 88 ? 9.218 -4.568 -13.269 1.00 94.44 88 ASP A N 1
ATOM 711 C CA . ASP A 1 88 ? 10.464 -5.048 -12.654 1.00 94.44 88 ASP A CA 1
ATOM 712 C C . ASP A 1 88 ? 10.423 -4.878 -11.133 1.00 94.44 88 ASP A C 1
ATOM 714 O O . ASP A 1 88 ? 10.791 -5.774 -10.372 1.00 94.44 88 ASP A O 1
ATOM 718 N N . LYS A 1 89 ? 9.927 -3.728 -10.655 1.00 95.31 89 LYS A N 1
ATOM 719 C CA . LYS A 1 89 ? 9.783 -3.465 -9.218 1.00 95.31 89 LYS A CA 1
ATOM 720 C C . LYS A 1 89 ? 8.834 -4.460 -8.549 1.00 95.31 89 LYS A C 1
ATOM 722 O O . LYS A 1 89 ? 9.135 -4.918 -7.445 1.00 95.31 89 LYS A O 1
ATOM 727 N N . LYS A 1 90 ? 7.710 -4.809 -9.188 1.00 93.56 90 LYS A N 1
ATOM 728 C CA . LYS A 1 90 ? 6.789 -5.842 -8.682 1.00 93.56 90 LYS A CA 1
ATOM 729 C C . LYS A 1 90 ? 7.504 -7.185 -8.572 1.00 93.56 90 LYS A C 1
ATOM 731 O O . LYS A 1 90 ? 7.462 -7.793 -7.505 1.00 93.56 90 LYS A O 1
ATOM 736 N N . GLU A 1 91 ? 8.205 -7.599 -9.621 1.00 92.56 91 GLU A N 1
ATOM 737 C CA . GLU A 1 91 ? 8.953 -8.860 -9.657 1.00 92.56 91 GLU A CA 1
ATOM 738 C C . GLU A 1 91 ? 10.020 -8.915 -8.563 1.00 92.56 91 GLU A C 1
ATOM 740 O O . GLU A 1 91 ? 10.017 -9.847 -7.768 1.00 92.56 91 GLU A O 1
ATOM 745 N N . LYS A 1 92 ? 10.835 -7.865 -8.386 1.00 92.75 92 LYS A N 1
ATOM 746 C CA . LYS A 1 92 ? 11.835 -7.824 -7.301 1.00 92.75 92 LYS A CA 1
ATOM 747 C C . LYS A 1 92 ? 11.222 -7.917 -5.910 1.00 92.75 92 LYS A C 1
ATOM 749 O O . LYS A 1 92 ? 11.841 -8.467 -4.996 1.00 92.75 92 LYS A O 1
ATOM 754 N N . VAL A 1 93 ? 10.031 -7.359 -5.707 1.00 92.19 93 VAL A N 1
ATOM 755 C CA . VAL A 1 93 ? 9.334 -7.480 -4.423 1.00 92.19 93 VAL A CA 1
ATOM 756 C C . VAL A 1 93 ? 8.794 -8.888 -4.225 1.00 92.19 93 VAL A C 1
ATOM 758 O O . VAL A 1 93 ? 8.975 -9.431 -3.134 1.00 92.19 93 VAL A O 1
ATOM 761 N N . LEU A 1 94 ? 8.210 -9.493 -5.258 1.00 88.75 94 LEU A N 1
ATOM 762 C CA . LEU A 1 94 ? 7.760 -10.883 -5.219 1.00 88.75 94 LEU A CA 1
ATOM 763 C C . LEU A 1 94 ? 8.934 -11.845 -4.978 1.00 88.75 94 LEU A C 1
ATOM 765 O O . LEU A 1 94 ? 8.843 -12.665 -4.072 1.00 88.75 94 LEU A O 1
ATOM 769 N N . ASP A 1 95 ? 10.070 -11.661 -5.651 1.00 88.69 95 ASP A N 1
ATOM 770 C CA . ASP A 1 95 ? 11.305 -12.429 -5.425 1.00 88.69 95 ASP A CA 1
ATOM 771 C C . ASP A 1 95 ? 11.852 -12.248 -4.000 1.00 88.69 95 ASP A C 1
ATOM 773 O O . ASP A 1 95 ? 12.436 -13.158 -3.407 1.00 88.69 95 ASP A O 1
ATOM 777 N N . SER A 1 96 ? 11.671 -11.055 -3.416 1.00 86.50 96 SER A N 1
ATOM 778 C CA . SER A 1 96 ? 12.090 -10.782 -2.036 1.00 86.50 96 SER A CA 1
ATOM 779 C C . SER A 1 96 ? 11.252 -11.533 -1.010 1.00 86.50 96 SER A C 1
ATOM 781 O O . SER A 1 96 ? 11.722 -11.803 0.102 1.00 86.50 96 SER A O 1
ATOM 783 N N . PHE A 1 97 ? 10.019 -11.890 -1.371 1.00 83.06 97 PHE A N 1
ATOM 784 C CA . PHE A 1 97 ? 9.236 -12.825 -0.596 1.00 83.06 97 PHE A CA 1
ATOM 785 C C . PHE A 1 97 ? 9.862 -14.193 -0.836 1.00 83.06 97 PHE A C 1
ATOM 787 O O . PHE A 1 97 ? 9.484 -14.925 -1.739 1.00 83.06 97 PHE A O 1
ATOM 794 N N . LYS A 1 98 ? 10.809 -14.584 0.024 1.00 69.00 98 LYS A N 1
ATOM 795 C CA . LYS A 1 98 ? 11.353 -15.956 0.099 1.00 69.00 98 LYS A CA 1
ATOM 796 C C . LYS A 1 98 ? 10.286 -16.999 0.501 1.00 69.00 98 LYS A C 1
ATOM 798 O O . LYS A 1 98 ? 10.594 -18.039 1.076 1.00 69.00 98 LYS A O 1
ATOM 803 N N . LEU A 1 99 ? 9.019 -16.693 0.253 1.00 64.19 99 LEU A N 1
ATOM 804 C CA . LEU A 1 99 ? 7.829 -17.450 0.548 1.00 64.19 99 LEU A CA 1
ATOM 805 C C . LEU A 1 99 ? 7.378 -18.078 -0.769 1.00 64.19 99 LEU A C 1
ATOM 807 O O . LEU A 1 99 ? 6.821 -17.395 -1.621 1.00 64.19 99 LEU A O 1
ATOM 811 N N . ARG A 1 100 ? 7.579 -19.390 -0.932 1.00 56.22 100 ARG A N 1
ATOM 812 C CA . ARG A 1 100 ? 6.966 -20.126 -2.057 1.00 56.22 100 ARG A CA 1
ATOM 813 C C . ARG A 1 100 ? 5.439 -20.048 -2.024 1.00 56.22 100 ARG A C 1
ATOM 815 O O . ARG A 1 100 ? 4.794 -20.161 -3.058 1.00 56.22 100 ARG A O 1
ATOM 822 N N . TYR A 1 101 ? 4.875 -19.840 -0.836 1.00 58.84 101 TYR A N 1
ATOM 823 C CA . TYR A 1 101 ? 3.444 -19.735 -0.597 1.00 58.84 101 TYR A CA 1
ATOM 824 C C . TYR A 1 101 ? 3.217 -18.652 0.452 1.00 58.84 101 TYR A C 1
ATOM 826 O O . TYR A 1 101 ? 3.853 -18.656 1.507 1.00 58.84 101 TYR A O 1
ATOM 834 N N . MET A 1 102 ? 2.299 -17.732 0.177 1.00 60.41 102 MET A N 1
ATOM 835 C CA . MET A 1 102 ? 1.835 -16.761 1.157 1.00 60.41 102 MET A CA 1
ATOM 836 C C . MET A 1 102 ? 0.443 -17.169 1.628 1.00 60.41 102 MET A C 1
ATOM 838 O O . MET A 1 102 ? -0.551 -16.915 0.950 1.00 60.41 102 MET A O 1
ATOM 842 N N . LEU A 1 103 ? 0.382 -17.798 2.800 1.00 60.84 103 LEU A N 1
ATOM 843 C CA . LEU A 1 103 ? -0.873 -18.152 3.447 1.00 60.84 103 LEU A CA 1
ATOM 844 C C . LEU A 1 103 ? -1.269 -17.045 4.432 1.00 60.84 103 LEU A C 1
ATOM 846 O O . LEU A 1 103 ? -0.579 -16.797 5.417 1.00 60.84 103 LEU A O 1
ATOM 850 N N . LEU A 1 104 ? -2.394 -16.383 4.169 1.00 60.91 104 LEU A N 1
ATOM 851 C CA . LEU A 1 104 ? -3.041 -15.484 5.125 1.00 60.91 104 LEU A CA 1
ATOM 852 C C . LEU A 1 104 ? -4.152 -16.265 5.839 1.00 60.91 104 LEU A C 1
ATOM 854 O O . LEU A 1 104 ? -5.249 -16.403 5.299 1.00 60.91 104 LEU A O 1
ATOM 858 N N . MET A 1 105 ? -3.854 -16.797 7.029 1.00 67.12 105 MET A N 1
ATOM 859 C CA . MET A 1 105 ? -4.834 -17.497 7.870 1.00 67.12 105 MET A CA 1
ATOM 860 C C . MET A 1 105 ? -5.605 -16.509 8.743 1.00 67.12 105 MET A C 1
ATOM 862 O O . MET A 1 105 ? -5.012 -15.658 9.405 1.00 67.12 105 MET A O 1
ATOM 866 N N . ASP A 1 106 ? -6.927 -16.646 8.754 1.00 67.69 106 ASP A N 1
ATOM 867 C CA . ASP A 1 106 ? -7.796 -15.954 9.699 1.00 67.69 106 ASP A CA 1
ATOM 868 C C . ASP A 1 106 ? -7.918 -16.797 10.971 1.00 67.69 106 ASP A C 1
ATOM 870 O O . ASP A 1 106 ? -8.658 -17.780 11.014 1.00 67.69 106 ASP A O 1
ATOM 874 N N . LEU A 1 107 ? -7.156 -16.423 11.999 1.00 72.38 107 LEU A N 1
ATOM 875 C CA . LEU A 1 107 ? -7.132 -17.146 13.268 1.00 72.38 107 LEU A CA 1
ATOM 876 C C . LEU A 1 107 ? -8.437 -16.999 14.062 1.00 72.38 107 LEU A C 1
ATOM 878 O O . LEU A 1 107 ? -8.700 -17.835 14.918 1.00 72.38 107 LEU A O 1
ATOM 882 N N . LYS A 1 108 ? -9.293 -16.010 13.754 1.00 69.12 108 LYS A N 1
ATOM 883 C CA . LYS A 1 108 ? -10.599 -15.857 14.421 1.00 69.12 108 LYS A CA 1
ATOM 884 C C . LYS A 1 108 ? -11.544 -17.028 14.125 1.00 69.12 108 LYS A C 1
ATOM 886 O O . LYS A 1 108 ? -12.507 -17.231 14.851 1.00 69.12 108 LYS A O 1
ATOM 891 N N . ARG A 1 109 ? -11.285 -17.785 13.052 1.00 63.19 109 ARG A N 1
ATOM 892 C CA . ARG A 1 109 ? -12.083 -18.956 12.655 1.00 63.19 109 ARG A CA 1
ATOM 893 C C . ARG A 1 109 ? -11.626 -20.264 13.296 1.00 63.19 109 ARG A C 1
ATOM 895 O O . ARG A 1 109 ? -12.291 -21.276 13.108 1.00 63.19 109 ARG A O 1
ATOM 902 N N . PHE A 1 110 ? -10.513 -20.259 14.026 1.00 67.81 110 PHE A N 1
ATOM 903 C CA . PHE A 1 110 ? -10.058 -21.424 14.773 1.00 67.81 110 PHE A CA 1
ATOM 904 C C . PHE A 1 110 ? -10.615 -21.328 16.193 1.00 67.81 110 PHE A C 1
ATOM 906 O O . PHE A 1 110 ? -10.038 -20.678 17.060 1.00 67.81 110 PHE A O 1
ATOM 913 N N . THR A 1 111 ? -11.774 -21.942 16.418 1.00 62.44 111 THR A N 1
ATOM 914 C CA . THR A 1 111 ? -12.286 -22.192 17.767 1.00 62.44 111 THR A CA 1
ATOM 915 C C . THR A 1 111 ? -11.401 -23.241 18.438 1.00 62.44 111 THR A C 1
ATOM 917 O O . THR A 1 111 ? -11.124 -24.287 17.854 1.00 62.44 111 THR A O 1
ATOM 920 N N . THR A 1 112 ? -10.955 -22.976 19.665 1.00 62.38 112 THR A N 1
ATOM 921 C CA . THR A 1 112 ? -10.155 -23.905 20.487 1.00 62.38 112 THR A CA 1
ATOM 922 C C . THR A 1 112 ? -10.901 -25.182 20.875 1.00 62.38 112 THR A C 1
ATOM 924 O O . THR A 1 112 ? -10.289 -26.086 21.424 1.00 62.38 112 THR A O 1
ATOM 927 N N . ASP A 1 113 ? -12.192 -25.285 20.557 1.00 60.94 113 ASP A N 1
ATOM 928 C CA . ASP A 1 113 ? -13.045 -26.432 20.890 1.00 60.94 113 ASP A CA 1
ATOM 929 C C . ASP A 1 113 ? -12.775 -27.683 20.030 1.00 60.94 113 ASP A C 1
ATOM 931 O O . ASP A 1 113 ? -13.435 -28.705 20.197 1.00 60.94 113 ASP A O 1
ATOM 935 N N . SER A 1 114 ? -11.823 -27.615 19.095 1.00 57.38 114 SER A N 1
ATOM 936 C CA . SER A 1 114 ? -11.465 -28.719 18.195 1.00 57.38 114 SER A CA 1
ATOM 937 C C . SER A 1 114 ? -9.979 -29.105 18.234 1.00 57.38 114 SER A C 1
ATOM 939 O O . SER A 1 114 ? -9.459 -29.598 17.232 1.00 57.38 114 SER A O 1
ATOM 941 N N . LEU A 1 115 ? -9.293 -28.870 19.359 1.00 47.78 115 LEU A N 1
ATOM 942 C CA . LEU A 1 115 ? -7.944 -29.390 19.632 1.00 47.78 115 LEU A CA 1
ATOM 943 C C . LEU A 1 115 ? -7.941 -30.318 20.847 1.00 47.78 115 LEU A C 1
ATOM 945 O O . LEU A 1 115 ? -8.490 -29.911 21.893 1.00 47.78 115 LEU A O 1
#

Secondary structure (DSSP, 8-state):
-PPP-PPPTT---SSEEE-TT-TTEEEETTEEEEETTSHHHHHHTTT--EEEEE-SS-EEEEEET---TT---GGGGGGG-S---HHHHHHHHHHH---S------GGG--GGG-

Foldseek 3Di:
DDDPDDPDLQDADPAKDWQQQFPQFDDDQQEGPAGNLNVVVVCVVPPFRWHFDDDPRHTTIMGGPDDDLRGDGPVVCVVVPPDDDPVNSSVVSVVVPPDPDDDDDDCVPDDPPPD

Radius of gyration: 17.15 Å; chains: 1; bounding box: 36×48×52 Å

pLDDT: mean 85.54, std 14.42, range [47.56, 98.06]

Sequence (115 aa):
MSQPVEPNPNTISRIHTACKECVFALYNDKTQVGCEMGLLDKYKSKDTTIIEAYDEDKEFYILNNRKCIGFRKNSWFNKFGDNLTLQDKKEKVLDSFKLRYMLLMDLKRFTTDSL